Protein AF-A0A920UX86-F1 (afdb_monomer)

Sequence (65 aa):
MGQRISGLQFKNNPLDPNRRYRVAGWASVRPQPDQSPDIWQVVGDYLRDRKHIDQVAVNFPMLKG

Secondary structure (DSSP, 8-state):
---SS-S-EETTEEPPTTSPPP---SS-SSPPPTTSPPHHHHHHHHHHHHSS-------PPPP--

Structure (mmCIF, N/CA/C/O backbone):
data_AF-A0A920UX86-F1
#
_entry.id   AF-A0A920UX86-F1
#
loop_
_atom_site.group_PDB
_atom_site.id
_atom_site.type_symbol
_atom_site.label_atom_id
_atom_site.label_alt_id
_atom_site.label_comp_id
_atom_site.label_asym_id
_atom_site.label_entity_id
_atom_site.label_seq_id
_atom_site.pdbx_PDB_ins_code
_atom_site.Cartn_x
_atom_site.Cartn_y
_atom_site.Cartn_z
_atom_site.occupancy
_atom_site.B_iso_or_equiv
_atom_site.auth_seq_id
_atom_site.auth_comp_id
_atom_site.auth_asym_id
_atom_site.auth_atom_id
_atom_site.pdbx_PDB_model_num
ATOM 1 N N . MET A 1 1 ? -12.820 10.817 20.150 1.00 79.50 1 MET A N 1
ATOM 2 C CA . MET A 1 1 ? -11.716 10.527 19.198 1.00 79.50 1 MET A CA 1
ATOM 3 C C . MET A 1 1 ? -11.625 9.018 19.001 1.00 79.50 1 MET A C 1
ATOM 5 O O . MET A 1 1 ? -11.990 8.304 19.920 1.00 79.50 1 MET A O 1
ATOM 9 N N . GLY A 1 2 ? -11.201 8.525 17.831 1.00 88.88 2 GLY A N 1
ATOM 10 C CA . GLY A 1 2 ? -11.028 7.077 17.587 1.00 88.88 2 GLY A CA 1
ATOM 11 C C . GLY A 1 2 ? -12.174 6.353 16.866 1.00 88.88 2 GLY A C 1
ATOM 12 O O . GLY A 1 2 ? -12.065 5.161 16.625 1.00 88.88 2 GLY A O 1
ATOM 13 N N . GLN A 1 3 ? -13.240 7.055 16.467 1.00 92.25 3 GLN A N 1
ATOM 14 C CA . GLN A 1 3 ? -14.384 6.460 15.749 1.00 92.25 3 GLN A CA 1
ATOM 15 C C . GLN A 1 3 ? -14.443 6.833 14.256 1.00 92.25 3 GLN A C 1
ATOM 17 O O . GLN A 1 3 ? -15.373 6.452 13.557 1.00 92.25 3 GLN A O 1
ATOM 22 N N . ARG A 1 4 ? -13.447 7.576 13.747 1.00 94.06 4 ARG A N 1
ATOM 23 C CA . ARG A 1 4 ? -13.414 8.038 12.343 1.00 94.06 4 ARG A CA 1
ATOM 24 C C . ARG A 1 4 ? -13.251 6.897 11.336 1.00 94.06 4 ARG A C 1
ATOM 26 O O . ARG A 1 4 ? -13.654 7.035 10.191 1.00 94.06 4 ARG A O 1
ATOM 33 N N . ILE A 1 5 ? -12.629 5.796 11.755 1.00 93.31 5 ILE A N 1
ATOM 34 C CA . ILE A 1 5 ? -12.366 4.622 10.925 1.00 93.31 5 ILE A CA 1
ATOM 35 C C . ILE A 1 5 ? -13.162 3.467 11.524 1.00 93.31 5 ILE A C 1
ATOM 37 O O . ILE A 1 5 ? -12.981 3.134 12.693 1.00 93.31 5 ILE A O 1
ATOM 41 N N . SER A 1 6 ? -14.056 2.870 10.738 1.00 92.44 6 SER A N 1
ATOM 42 C CA . SER A 1 6 ? -14.917 1.770 11.181 1.00 92.44 6 SER A CA 1
ATOM 43 C C . SER A 1 6 ? -15.124 0.749 10.068 1.00 92.44 6 SER A C 1
ATOM 45 O O . SER A 1 6 ? -14.972 1.066 8.891 1.00 92.44 6 SER A O 1
ATOM 47 N N . GLY A 1 7 ? -15.502 -0.479 10.437 1.00 92.81 7 GLY A N 1
ATOM 48 C CA . GLY A 1 7 ? -15.807 -1.536 9.469 1.00 92.81 7 GLY A CA 1
ATOM 49 C C . GLY A 1 7 ? -14.625 -1.895 8.569 1.00 92.81 7 GLY A C 1
ATOM 50 O O . GLY A 1 7 ? -14.813 -2.053 7.367 1.00 92.81 7 GLY A O 1
ATOM 51 N N . LEU A 1 8 ? -13.416 -1.980 9.136 1.00 93.62 8 LEU A N 1
ATOM 52 C CA . LEU A 1 8 ? -12.218 -2.337 8.382 1.00 93.62 8 LEU A CA 1
ATOM 53 C C . LEU A 1 8 ? -12.332 -3.747 7.801 1.00 93.62 8 LEU A C 1
ATOM 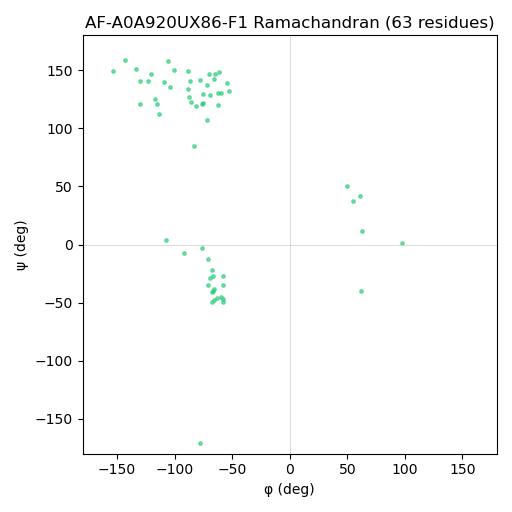55 O O . LEU A 1 8 ? -12.621 -4.712 8.513 1.00 93.62 8 LEU A O 1
ATOM 59 N N . GLN A 1 9 ? -12.045 -3.854 6.509 1.00 92.12 9 GLN A N 1
ATOM 60 C CA . GLN A 1 9 ? -12.062 -5.107 5.772 1.00 92.12 9 GLN A CA 1
ATOM 61 C C . GLN A 1 9 ? -10.800 -5.242 4.923 1.00 92.12 9 GLN A C 1
ATOM 63 O O . GLN A 1 9 ? -10.230 -4.255 4.458 1.00 92.12 9 GLN A O 1
ATOM 68 N N . PHE A 1 10 ? -10.387 -6.481 4.688 1.00 90.00 10 PHE A N 1
ATOM 69 C CA . PHE A 1 10 ? -9.340 -6.836 3.744 1.00 90.00 10 PHE A CA 1
ATOM 70 C C . PHE A 1 10 ? -9.846 -7.958 2.840 1.00 90.00 10 PHE A C 1
ATOM 72 O O . PHE A 1 10 ? -10.224 -9.024 3.323 1.00 90.00 10 PHE A O 1
ATOM 79 N N . LYS A 1 11 ? -9.876 -7.712 1.522 1.00 87.81 11 LYS A N 1
ATOM 80 C CA . LYS A 1 11 ? -10.450 -8.637 0.527 1.00 87.81 11 LYS A CA 1
ATOM 81 C C . LYS A 1 11 ? -11.862 -9.108 0.918 1.00 87.81 11 LYS A C 1
ATOM 83 O O . LYS A 1 11 ? -12.119 -10.306 0.964 1.00 87.81 11 LYS A O 1
ATOM 88 N N . ASN A 1 12 ? -12.740 -8.159 1.251 1.00 88.62 12 ASN A N 1
ATOM 89 C CA . ASN A 1 12 ? -14.134 -8.384 1.669 1.00 88.62 12 ASN A CA 1
ATOM 90 C C . ASN A 1 12 ? -14.322 -9.186 2.971 1.00 88.62 12 ASN A C 1
ATOM 92 O O . ASN A 1 12 ? -15.440 -9.578 3.290 1.00 88.62 12 ASN A O 1
ATOM 96 N N . ASN A 1 13 ? -13.256 -9.419 3.743 1.00 92.12 13 ASN A N 1
ATOM 97 C CA . ASN A 1 13 ? -13.337 -10.069 5.049 1.00 92.12 13 ASN A CA 1
ATOM 98 C C . ASN A 1 13 ? -13.061 -9.056 6.165 1.00 92.12 13 ASN A C 1
ATOM 100 O O . ASN A 1 13 ? -12.140 -8.247 6.009 1.00 92.12 13 ASN A O 1
ATOM 104 N N . PRO A 1 14 ? -13.789 -9.097 7.296 1.00 95.31 14 PRO A N 1
ATOM 105 C CA . PRO A 1 14 ? -13.444 -8.308 8.474 1.00 95.31 14 PRO A CA 1
ATOM 106 C C . PRO A 1 14 ? -11.997 -8.559 8.910 1.00 95.31 14 PRO A C 1
ATOM 108 O O . PRO A 1 14 ? -11.525 -9.699 8.901 1.00 95.31 14 PRO A O 1
ATOM 111 N N . LEU A 1 15 ? -11.285 -7.500 9.299 1.00 95.00 15 LEU A N 1
ATOM 112 C CA . LEU A 1 15 ? -9.963 -7.661 9.904 1.00 95.00 15 LEU A CA 1
ATOM 113 C C . LEU A 1 15 ? -10.090 -8.284 11.299 1.00 95.00 15 LEU A C 1
ATOM 115 O O . LEU A 1 15 ? -10.804 -7.771 12.156 1.00 95.00 15 LEU A O 1
ATOM 119 N N . ASP A 1 16 ? -9.329 -9.349 11.536 1.00 95.12 16 ASP A N 1
ATOM 120 C CA . ASP A 1 16 ? -9.074 -9.877 12.876 1.00 95.12 16 ASP A CA 1
ATOM 121 C C . ASP A 1 16 ? -8.053 -8.980 13.606 1.00 95.12 16 ASP A C 1
ATOM 123 O O . ASP A 1 16 ? -6.929 -8.841 13.104 1.00 95.12 16 ASP A O 1
ATOM 127 N N . PRO A 1 17 ? -8.402 -8.390 14.765 1.00 94.69 17 PRO A N 1
ATOM 128 C CA . PRO A 1 17 ? -7.506 -7.525 15.532 1.00 94.69 17 PRO A CA 1
ATOM 129 C C . PRO A 1 17 ? -6.302 -8.256 16.144 1.00 94.69 17 PRO A C 1
ATOM 131 O O . PRO A 1 17 ? -5.294 -7.616 16.435 1.00 94.69 17 PRO A O 1
ATOM 134 N N . ASN A 1 18 ? -6.373 -9.576 16.326 1.00 96.81 18 ASN A N 1
ATOM 135 C CA . ASN A 1 18 ? -5.305 -10.369 16.942 1.00 96.81 18 ASN A CA 1
ATOM 136 C C . ASN A 1 18 ? -4.318 -10.939 15.914 1.00 96.81 18 ASN A C 1
ATOM 138 O O . ASN A 1 18 ? -3.281 -11.505 16.271 1.00 96.81 18 ASN A O 1
ATOM 142 N N . ARG A 1 19 ? -4.615 -10.788 14.620 1.00 96.25 19 ARG A N 1
ATOM 143 C CA . ARG A 1 19 ? -3.785 -11.315 13.541 1.00 96.25 19 ARG A CA 1
ATOM 144 C C . ARG A 1 19 ? -2.683 -10.336 13.147 1.00 96.25 19 ARG A C 1
ATOM 146 O O . ARG A 1 19 ? -2.890 -9.135 12.999 1.00 96.25 19 ARG A O 1
ATOM 153 N N . ARG A 1 20 ? -1.496 -10.881 12.866 1.00 95.44 20 ARG A N 1
ATOM 154 C CA . ARG A 1 20 ? -0.406 -10.138 12.218 1.00 95.44 20 ARG A CA 1
ATOM 155 C C . ARG A 1 20 ? -0.570 -10.185 10.702 1.00 95.44 20 ARG A C 1
ATOM 157 O O . ARG A 1 20 ? -0.579 -11.262 10.106 1.00 95.44 20 ARG A O 1
ATOM 164 N N . TYR A 1 21 ? -0.658 -9.014 10.083 1.00 92.88 21 TYR A N 1
ATOM 165 C CA . TYR A 1 21 ? -0.719 -8.864 8.631 1.00 92.88 21 TYR A CA 1
ATOM 166 C C . TYR A 1 21 ? 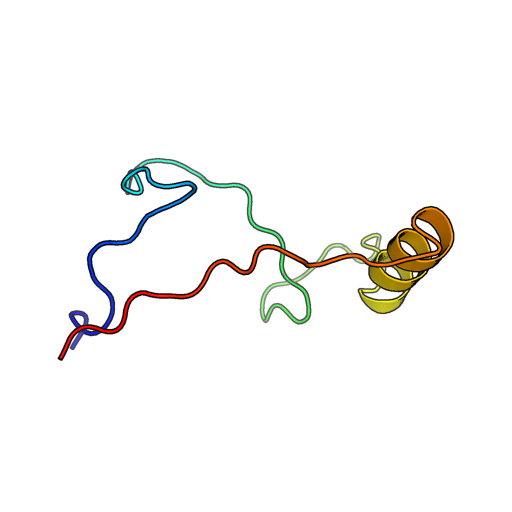0.631 -8.396 8.106 1.00 92.88 21 TYR A C 1
ATOM 168 O O . TYR A 1 21 ? 1.246 -7.486 8.664 1.00 92.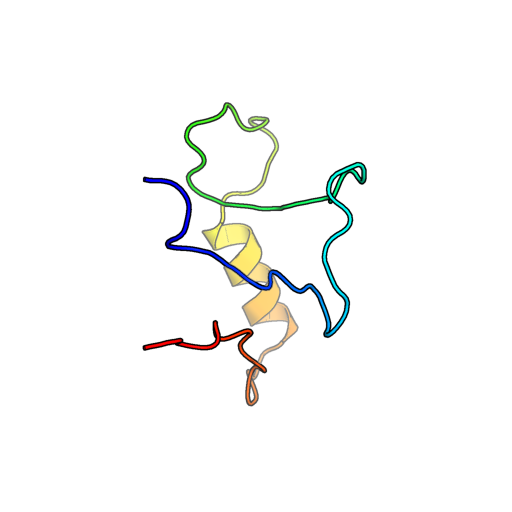88 21 TYR A O 1
ATOM 176 N N . ARG A 1 22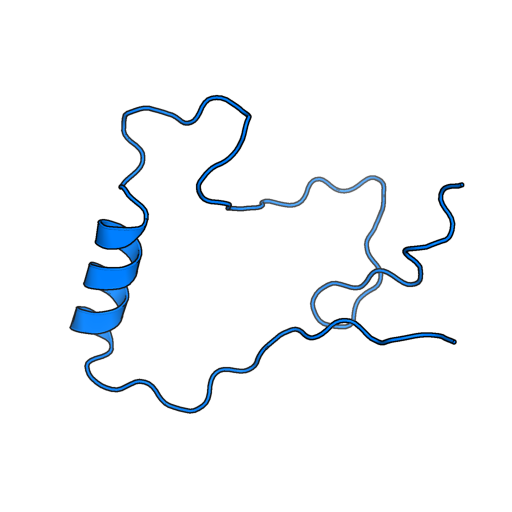 ? 1.090 -9.009 7.014 1.00 90.50 22 ARG A N 1
ATOM 177 C CA . ARG A 1 22 ? 2.247 -8.499 6.283 1.00 90.50 22 ARG A CA 1
ATOM 178 C C . ARG A 1 22 ? 1.802 -7.271 5.499 1.00 90.50 22 ARG A C 1
ATOM 180 O O . ARG A 1 22 ? 0.897 -7.361 4.676 1.00 90.50 22 ARG A O 1
ATOM 187 N N . 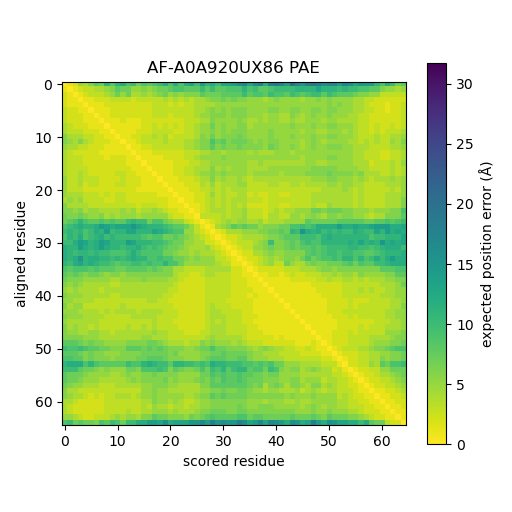VAL A 1 23 ? 2.448 -6.147 5.769 1.00 88.62 23 VAL A N 1
ATOM 188 C CA . VAL A 1 23 ? 2.219 -4.874 5.087 1.00 88.62 23 VAL A CA 1
ATOM 189 C C . VAL A 1 23 ? 3.520 -4.423 4.439 1.00 88.62 23 VAL A C 1
ATOM 191 O O . VAL A 1 23 ? 4.599 -4.692 4.966 1.00 88.62 23 VAL A O 1
ATOM 194 N N . ALA A 1 24 ? 3.415 -3.752 3.299 1.00 87.75 24 ALA A N 1
ATOM 195 C CA . ALA A 1 24 ? 4.529 -3.096 2.634 1.00 87.75 24 ALA A CA 1
ATOM 196 C C . ALA A 1 24 ? 4.174 -1.620 2.453 1.00 87.75 24 ALA A C 1
ATOM 198 O O . ALA A 1 24 ? 3.025 -1.284 2.165 1.00 87.75 24 ALA A O 1
ATOM 199 N N . GLY A 1 25 ? 5.155 -0.751 2.651 1.00 86.12 25 GLY A N 1
ATOM 200 C CA . GLY A 1 25 ? 5.016 0.686 2.479 1.00 86.12 25 GLY A CA 1
ATOM 201 C C . GLY A 1 25 ? 6.369 1.286 2.142 1.00 86.12 25 GLY A C 1
ATOM 202 O O . GLY A 1 25 ? 7.403 0.774 2.571 1.00 86.12 25 GLY A O 1
ATOM 203 N N . TRP A 1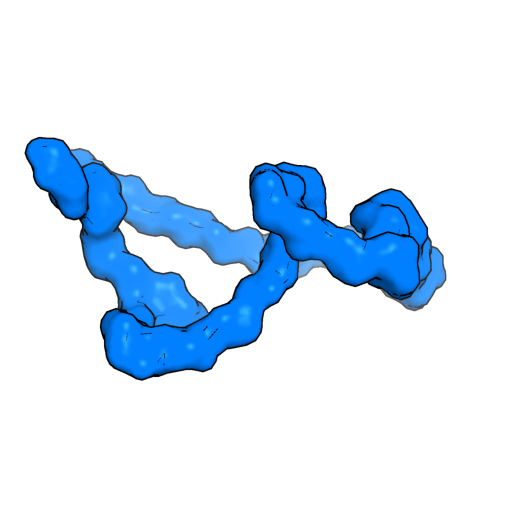 26 ? 6.344 2.359 1.366 1.00 87.56 26 TRP A N 1
ATOM 204 C CA . TRP A 1 26 ? 7.506 3.179 1.057 1.00 87.56 26 TRP A CA 1
ATOM 205 C C . TRP A 1 26 ? 7.408 4.489 1.848 1.00 87.56 26 TRP A C 1
ATOM 207 O O . TRP A 1 26 ? 6.317 4.848 2.294 1.00 87.56 26 TRP A O 1
ATOM 217 N N . ALA A 1 27 ? 8.539 5.162 2.073 1.00 82.81 27 ALA A N 1
ATOM 218 C CA . ALA A 1 27 ? 8.619 6.358 2.923 1.00 82.81 27 ALA A CA 1
ATOM 219 C C . ALA A 1 27 ? 8.076 6.143 4.354 1.00 82.81 27 ALA A C 1
ATOM 221 O O . ALA A 1 27 ? 7.425 7.009 4.939 1.00 82.81 27 ALA A O 1
ATOM 222 N N . SER A 1 28 ? 8.319 4.960 4.928 1.00 77.75 28 SER A N 1
ATOM 223 C CA . SER A 1 28 ? 7.955 4.702 6.320 1.00 77.75 28 SER A CA 1
ATOM 224 C C . SER A 1 28 ? 8.787 5.586 7.245 1.00 77.75 28 SER A C 1
ATOM 226 O O . SER A 1 28 ? 9.981 5.766 7.045 1.00 77.75 28 SER A O 1
ATOM 228 N N . VAL A 1 29 ? 8.168 6.068 8.321 1.00 74.75 29 VAL A N 1
ATOM 229 C CA . VAL A 1 29 ? 8.891 6.711 9.431 1.00 74.75 29 VAL A CA 1
ATOM 230 C C . VAL A 1 29 ? 9.714 5.713 10.255 1.00 74.75 29 VAL A C 1
ATOM 232 O O . VAL A 1 29 ? 10.511 6.108 11.099 1.00 74.75 29 VAL A O 1
ATOM 235 N N . ARG A 1 30 ? 9.490 4.408 10.059 1.00 79.75 30 ARG A N 1
ATOM 236 C CA . ARG A 1 30 ? 10.263 3.344 10.714 1.00 79.75 30 ARG A CA 1
ATOM 237 C C . ARG A 1 30 ? 11.490 3.005 9.872 1.00 79.75 30 ARG A C 1
ATOM 239 O O . ARG A 1 30 ? 11.363 3.044 8.653 1.00 79.75 30 ARG A O 1
ATOM 246 N N . PRO A 1 31 ? 12.601 2.569 10.488 1.00 79.56 31 PRO A N 1
ATOM 247 C CA . PRO A 1 31 ? 13.763 2.088 9.751 1.00 79.56 31 PRO A CA 1
ATOM 248 C C . PRO A 1 31 ? 13.385 1.000 8.738 1.00 79.56 31 PRO A C 1
ATOM 250 O O . PRO A 1 31 ? 12.678 0.045 9.081 1.00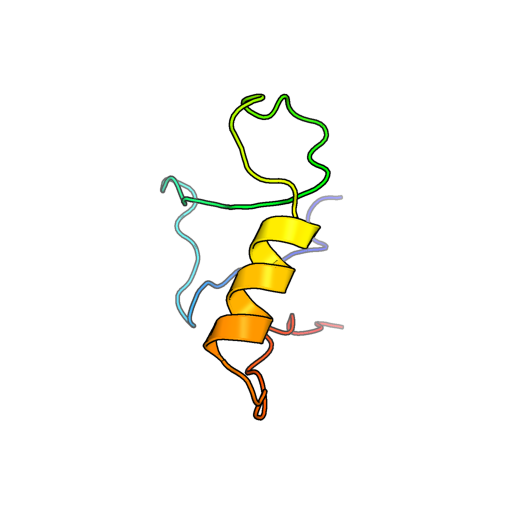 79.56 31 PRO A O 1
ATOM 253 N N . GLN A 1 32 ? 13.871 1.143 7.507 1.00 79.00 32 GLN A N 1
ATOM 254 C CA . GLN A 1 32 ? 13.863 0.088 6.499 1.00 79.00 32 GLN A CA 1
ATOM 255 C C . GLN A 1 32 ? 15.246 -0.568 6.429 1.00 79.00 32 GLN A C 1
ATOM 257 O O . GLN A 1 32 ? 16.242 0.108 6.668 1.00 79.00 32 GLN A O 1
ATOM 262 N N . PRO A 1 33 ? 15.333 -1.862 6.075 1.00 85.12 33 PRO A N 1
ATOM 263 C CA . PRO A 1 33 ? 16.610 -2.472 5.728 1.00 85.12 33 PRO A CA 1
ATOM 264 C C . PRO A 1 33 ? 17.232 -1.753 4.527 1.00 85.12 33 PRO A C 1
ATOM 266 O O . PRO A 1 33 ? 16.557 -1.632 3.504 1.00 85.12 33 PRO A O 1
ATOM 269 N N . ASP A 1 34 ? 18.506 -1.369 4.621 1.00 83.50 34 ASP A N 1
ATOM 270 C CA . ASP A 1 34 ? 19.245 -0.664 3.554 1.00 83.50 34 ASP A CA 1
ATOM 271 C C . ASP A 1 34 ? 19.285 -1.445 2.232 1.00 83.50 34 ASP A C 1
ATOM 273 O O . ASP A 1 34 ? 19.363 -0.880 1.151 1.00 83.50 34 ASP A O 1
ATOM 277 N N . GLN A 1 35 ? 19.186 -2.771 2.321 1.00 88.62 35 GLN A N 1
ATOM 278 C CA . GLN A 1 35 ? 19.118 -3.688 1.182 1.00 88.62 35 GLN A CA 1
ATOM 279 C C . GLN A 1 35 ? 17.748 -3.732 0.483 1.00 88.62 35 GLN A C 1
ATOM 281 O O . GLN A 1 35 ? 17.570 -4.489 -0.471 1.00 88.62 35 GLN A O 1
ATOM 286 N N . SER A 1 36 ? 16.747 -3.004 0.984 1.00 89.31 36 SER A N 1
ATOM 287 C CA . SER A 1 36 ? 15.442 -2.925 0.325 1.00 89.31 36 SER A CA 1
ATOM 288 C C . SER A 1 36 ? 15.575 -2.085 -0.944 1.00 89.31 36 SER A C 1
ATOM 290 O O . SER A 1 36 ? 16.206 -1.033 -0.896 1.00 89.31 36 SER A O 1
ATOM 292 N N . PRO A 1 37 ? 14.967 -2.495 -2.065 1.00 91.75 37 PRO A N 1
ATOM 293 C CA . PRO A 1 37 ? 15.005 -1.692 -3.275 1.00 91.75 37 PRO A CA 1
ATOM 294 C C . PRO A 1 37 ? 14.269 -0.372 -3.062 1.00 91.75 37 PRO A C 1
ATOM 296 O O . PRO A 1 37 ? 13.241 -0.312 -2.375 1.00 91.75 37 PRO A O 1
ATOM 299 N N . ASP A 1 38 ? 14.755 0.672 -3.724 1.00 90.88 38 ASP A N 1
ATOM 300 C CA . ASP A 1 38 ? 14.023 1.924 -3.795 1.00 90.88 38 ASP A CA 1
ATOM 301 C C . ASP A 1 38 ? 12.673 1.712 -4.487 1.00 90.88 38 ASP A C 1
ATOM 303 O O . ASP A 1 38 ? 12.540 0.916 -5.423 1.00 90.88 38 ASP A O 1
ATOM 307 N N . ILE A 1 39 ? 11.657 2.480 -4.092 1.00 92.88 39 ILE A N 1
ATOM 308 C CA . ILE A 1 39 ? 10.313 2.324 -4.664 1.00 92.88 39 ILE A CA 1
ATOM 309 C C . ILE A 1 39 ? 10.297 2.511 -6.190 1.00 92.88 39 ILE A C 1
ATOM 311 O O . ILE A 1 39 ? 9.566 1.809 -6.885 1.00 92.88 39 ILE A O 1
ATOM 315 N N . TRP A 1 40 ? 11.128 3.408 -6.733 1.00 94.12 40 TRP A N 1
ATOM 316 C CA . TRP A 1 40 ? 11.223 3.622 -8.181 1.00 94.12 40 TRP A CA 1
ATOM 317 C C . TRP A 1 40 ? 11.859 2.441 -8.916 1.00 94.12 40 TRP A C 1
ATOM 319 O O . TRP A 1 40 ? 11.500 2.200 -10.066 1.00 94.12 40 TRP A O 1
ATOM 329 N N . GLN A 1 41 ? 12.749 1.681 -8.270 1.00 95.62 41 GLN A N 1
ATOM 330 C CA . GLN A 1 41 ? 13.274 0.439 -8.842 1.00 95.62 41 GLN A CA 1
ATOM 331 C C . GLN A 1 41 ? 12.156 -0.602 -8.923 1.00 95.62 41 GLN A C 1
ATOM 333 O O . GLN A 1 41 ? 11.885 -1.115 -10.002 1.00 95.62 41 GLN A O 1
ATOM 338 N N . VAL A 1 42 ? 11.415 -0.811 -7.827 1.00 95.44 42 VAL A N 1
ATOM 339 C CA . VAL A 1 42 ? 10.296 -1.770 -7.775 1.00 95.44 42 VAL A CA 1
ATOM 340 C C . VAL A 1 42 ? 9.223 -1.452 -8.819 1.00 95.44 42 VAL A C 1
ATOM 342 O O . VAL A 1 42 ? 8.791 -2.329 -9.565 1.00 95.44 42 VAL A O 1
ATOM 345 N N . VAL A 1 43 ? 8.782 -0.192 -8.883 1.00 94.94 43 VAL A N 1
ATOM 346 C CA . VAL A 1 43 ? 7.762 0.234 -9.851 1.00 94.94 43 VAL A CA 1
ATOM 347 C C . VAL A 1 43 ? 8.314 0.173 -11.275 1.00 94.94 43 VAL A C 1
ATOM 349 O O . VAL A 1 43 ? 7.616 -0.290 -12.172 1.00 94.94 43 VAL A O 1
ATOM 352 N N . GLY A 1 44 ? 9.565 0.587 -11.492 1.00 96.62 44 GLY A N 1
ATOM 353 C CA . GLY A 1 44 ? 10.218 0.508 -12.797 1.00 96.62 44 GLY A CA 1
ATOM 354 C C . GLY A 1 44 ? 10.299 -0.923 -13.326 1.00 96.62 44 GLY A C 1
ATOM 355 O O . GLY A 1 44 ? 9.954 -1.167 -14.481 1.00 96.62 44 GLY A O 1
ATOM 356 N N . ASP A 1 45 ? 10.696 -1.874 -12.482 1.00 97.06 45 ASP A N 1
ATOM 357 C CA . ASP A 1 45 ? 10.766 -3.295 -12.830 1.00 97.06 45 ASP A CA 1
ATOM 358 C C . ASP A 1 45 ? 9.382 -3.851 -13.165 1.00 97.06 45 ASP A C 1
ATOM 360 O O . ASP A 1 45 ? 9.208 -4.473 -14.214 1.00 97.06 45 ASP A O 1
ATOM 364 N N . TYR A 1 46 ? 8.376 -3.542 -12.341 1.00 95.38 46 TYR A N 1
ATOM 365 C CA . TYR A 1 46 ? 6.992 -3.939 -12.595 1.00 95.38 46 TYR A CA 1
ATOM 366 C C . TYR A 1 46 ? 6.471 -3.410 -13.939 1.00 95.38 46 TYR A C 1
ATOM 368 O O . TYR A 1 46 ? 5.875 -4.159 -14.712 1.00 95.38 46 TYR A O 1
ATOM 376 N N . LEU A 1 47 ? 6.699 -2.129 -14.244 1.00 95.50 47 LEU A N 1
ATOM 377 C CA . LEU A 1 47 ? 6.228 -1.525 -15.492 1.00 95.50 47 LEU A CA 1
ATOM 378 C C . LEU A 1 47 ? 6.935 -2.119 -16.720 1.00 95.50 47 LEU A C 1
ATOM 380 O O . LEU A 1 47 ? 6.278 -2.371 -17.731 1.00 95.50 47 LEU A O 1
ATOM 384 N N . ARG A 1 48 ? 8.249 -2.377 -16.639 1.00 96.75 48 ARG A N 1
ATOM 385 C CA . ARG A 1 48 ? 9.013 -3.002 -17.735 1.00 96.75 48 ARG A CA 1
ATOM 386 C C . ARG A 1 48 ? 8.571 -4.439 -18.007 1.00 96.75 48 ARG A C 1
ATOM 388 O O . ARG A 1 48 ? 8.497 -4.824 -19.172 1.00 96.75 48 ARG A O 1
ATOM 395 N N . ASP A 1 49 ? 8.259 -5.200 -16.959 1.00 96.38 49 ASP A N 1
ATOM 396 C CA . ASP A 1 49 ? 7.720 -6.560 -17.073 1.00 96.38 49 ASP A CA 1
ATOM 397 C C . ASP A 1 49 ? 6.325 -6.560 -17.718 1.00 96.38 49 ASP A C 1
ATOM 399 O O . ASP A 1 49 ? 6.069 -7.282 -18.683 1.00 96.38 49 ASP A O 1
ATOM 403 N N . ARG A 1 50 ? 5.436 -5.679 -17.242 1.00 94.25 50 ARG A N 1
ATOM 404 C CA . ARG A 1 50 ? 4.047 -5.605 -17.713 1.00 94.25 50 ARG A CA 1
ATOM 405 C C . ARG A 1 50 ? 3.894 -5.053 -19.124 1.00 94.25 50 ARG A C 1
ATOM 407 O O . ARG A 1 50 ? 3.006 -5.514 -19.835 1.00 94.25 50 ARG A O 1
ATOM 414 N N . LYS A 1 51 ? 4.736 -4.096 -19.534 1.00 91.94 51 LYS A N 1
ATOM 415 C CA . LYS A 1 51 ? 4.729 -3.375 -20.830 1.00 91.94 51 LYS A CA 1
ATOM 416 C C . LYS A 1 51 ? 3.474 -2.540 -21.117 1.00 91.94 51 LYS A C 1
ATOM 418 O O . LYS A 1 51 ? 3.596 -1.433 -21.631 1.00 91.94 51 LYS A O 1
ATOM 423 N N . HIS A 1 52 ? 2.290 -3.043 -20.782 1.00 94.81 52 HIS A N 1
ATOM 424 C CA . HIS A 1 52 ? 1.010 -2.353 -20.838 1.00 94.81 52 HIS A CA 1
ATOM 425 C C . HIS A 1 52 ? 0.277 -2.516 -19.504 1.00 94.81 52 HIS A C 1
ATOM 427 O O . HIS A 1 52 ? 0.336 -3.576 -18.881 1.00 94.81 52 HIS A O 1
ATOM 433 N N . ILE A 1 53 ? -0.388 -1.452 -19.055 1.00 91.56 53 ILE A N 1
ATOM 434 C CA . ILE A 1 53 ? -1.149 -1.443 -17.806 1.00 91.56 53 ILE A CA 1
ATOM 435 C C . ILE A 1 53 ? -2.624 -1.295 -18.152 1.00 91.56 53 ILE A C 1
ATOM 437 O O . ILE A 1 53 ? -3.045 -0.245 -18.632 1.00 91.56 53 ILE A O 1
ATOM 441 N N . ASP A 1 54 ? -3.386 -2.351 -17.885 1.00 89.00 54 ASP A N 1
ATOM 442 C CA . ASP A 1 54 ? -4.843 -2.351 -17.996 1.00 89.00 54 ASP A CA 1
ATOM 443 C C . ASP A 1 54 ? -5.493 -1.656 -16.784 1.00 89.00 54 ASP A C 1
ATOM 445 O O . ASP A 1 54 ? -4.838 -1.059 -15.924 1.00 89.00 54 ASP A O 1
ATOM 449 N N . GLN A 1 55 ? -6.815 -1.768 -16.674 1.00 89.62 55 GLN A N 1
ATOM 450 C CA . GLN A 1 55 ? -7.557 -1.244 -15.537 1.00 89.62 55 GLN A CA 1
ATOM 451 C C . GLN A 1 55 ? -7.135 -1.918 -14.219 1.00 89.62 55 GLN A C 1
ATOM 453 O O . GL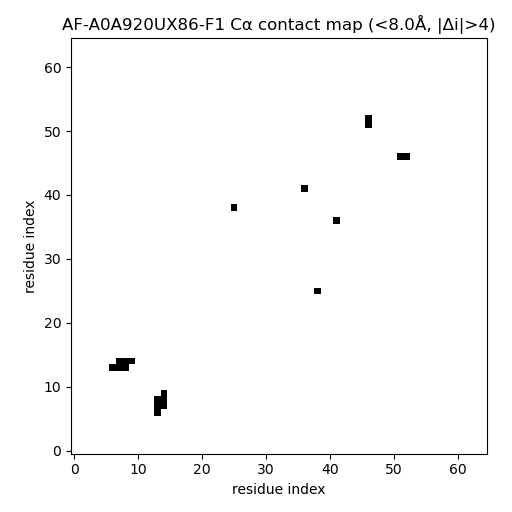N A 1 55 ? -7.302 -3.122 -14.018 1.00 89.62 55 GLN A O 1
ATOM 458 N N . VAL A 1 56 ? -6.635 -1.113 -13.281 1.00 89.06 56 VAL A N 1
ATOM 459 C CA . VAL A 1 56 ?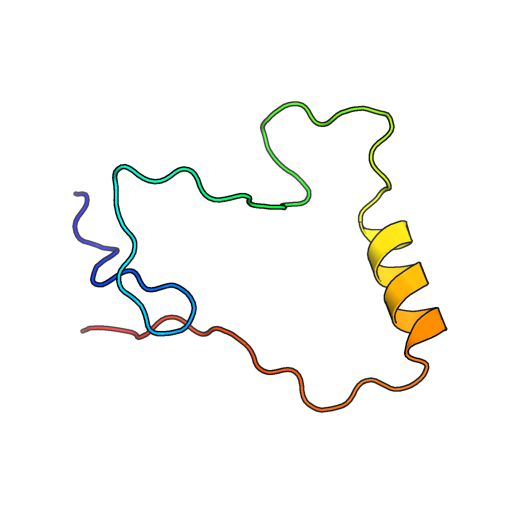 -6.252 -1.564 -11.939 1.00 89.06 56 VAL A CA 1
ATOM 460 C C . VAL A 1 56 ? -7.462 -1.503 -11.010 1.00 89.06 56 VAL A C 1
ATOM 462 O O . VAL A 1 56 ? -8.096 -0.459 -10.858 1.00 89.06 56 VAL A O 1
ATOM 465 N N . ALA A 1 57 ? -7.767 -2.615 -10.342 1.00 87.81 57 ALA A N 1
ATOM 466 C CA . ALA A 1 57 ? -8.767 -2.637 -9.282 1.00 87.81 57 ALA A CA 1
ATOM 467 C C . ALA A 1 57 ? -8.224 -1.927 -8.031 1.00 87.81 57 ALA A C 1
ATOM 469 O O . ALA A 1 57 ? -7.351 -2.445 -7.331 1.00 87.81 57 ALA A O 1
ATOM 470 N N . VAL A 1 58 ? -8.739 -0.730 -7.752 1.00 88.62 58 VAL A N 1
ATOM 471 C CA . VAL A 1 58 ? -8.344 0.073 -6.589 1.00 88.62 58 VAL A CA 1
ATOM 472 C C . VAL A 1 58 ? -9.212 -0.285 -5.382 1.00 88.62 58 VAL A C 1
ATOM 474 O O . VAL A 1 58 ? -10.436 -0.351 -5.473 1.00 88.62 58 VAL A O 1
ATOM 477 N N . ASN A 1 59 ? -8.576 -0.487 -4.227 1.00 88.06 59 ASN A N 1
ATOM 478 C CA . ASN A 1 59 ? -9.263 -0.723 -2.958 1.00 88.06 59 ASN A CA 1
ATOM 479 C C . ASN A 1 59 ? -9.679 0.612 -2.312 1.00 88.06 59 ASN A C 1
ATOM 481 O O . ASN A 1 59 ? -8.939 1.167 -1.498 1.00 88.06 59 ASN A O 1
ATOM 485 N N . PHE A 1 60 ? -10.835 1.147 -2.706 1.00 89.50 60 PHE A N 1
ATOM 486 C CA . PHE A 1 60 ? -11.368 2.392 -2.149 1.00 89.50 60 PHE A CA 1
ATOM 487 C C . PHE A 1 60 ? -12.016 2.185 -0.770 1.00 89.50 60 PHE A C 1
ATOM 489 O O . PHE A 1 60 ? -12.708 1.187 -0.559 1.00 89.50 60 PHE A O 1
ATOM 496 N N . PRO A 1 61 ? -11.852 3.134 0.171 1.00 90.69 61 PRO A N 1
ATOM 497 C CA . PRO A 1 61 ? -12.603 3.110 1.416 1.00 90.69 61 PRO A CA 1
ATOM 498 C C . PRO A 1 61 ? -14.080 3.424 1.159 1.00 90.69 61 PRO A C 1
ATOM 500 O O . PRO A 1 61 ? -14.422 4.256 0.319 1.00 90.69 61 PRO A O 1
ATOM 503 N N . MET A 1 62 ? -14.961 2.808 1.942 1.00 90.75 62 MET A N 1
ATOM 504 C CA . MET A 1 62 ? -16.373 3.178 1.957 1.00 90.75 62 MET A CA 1
ATOM 505 C C . MET A 1 62 ? -16.570 4.401 2.857 1.00 90.75 62 MET A C 1
ATOM 507 O O . MET A 1 62 ? -16.290 4.343 4.057 1.00 90.75 62 MET A O 1
ATOM 511 N N . LEU A 1 63 ? -17.055 5.502 2.282 1.00 92.25 63 LEU A N 1
ATOM 512 C CA . LEU A 1 63 ? -17.397 6.704 3.039 1.00 92.25 63 LEU A CA 1
ATOM 513 C C . LEU A 1 63 ? -18.712 6.481 3.792 1.00 92.25 63 LEU A C 1
ATOM 515 O O . LEU A 1 63 ? -19.704 6.047 3.209 1.00 92.25 63 LEU A O 1
ATOM 519 N N . LYS A 1 64 ? -18.706 6.778 5.092 1.00 87.81 64 LYS A N 1
ATOM 520 C CA . LYS A 1 64 ? -19.892 6.762 5.954 1.00 87.81 64 LYS A CA 1
ATOM 521 C C . LYS A 1 64 ? -20.123 8.185 6.460 1.00 87.81 64 LYS A C 1
ATOM 523 O O . LYS A 1 64 ? -19.178 8.784 6.974 1.00 87.81 64 LYS A O 1
ATOM 528 N N . GLY A 1 65 ? -21.330 8.705 6.241 1.00 81.31 65 GLY A N 1
ATOM 529 C CA . GLY A 1 65 ? -21.795 10.006 6.736 1.00 81.31 65 GLY A CA 1
ATOM 530 C C . GLY A 1 65 ? -22.458 9.894 8.097 1.00 81.31 65 GLY A C 1
ATOM 531 O O . GLY A 1 65 ? -22.984 8.796 8.391 1.00 81.31 65 GLY A O 1
#

Solvent-accessible surface area (backbone atoms only — not comparable to full-atom values): 4880 Å² total; per-residue (Å²): 138,85,73,90,71,72,87,60,61,56,93,93,34,75,65,63,89,88,61,88,74,93,80,86,79,75,91,59,96,60,93,71,66,84,86,54,78,55,69,66,55,55,52,49,52,51,50,66,73,56,74,65,85,75,93,75,89,75,91,74,82,85,88,80,133

Radius of gyration: 16.41 Å; Cα contacts (8 Å, |Δi|>4): 10; chains: 1; bounding box: 41×22×40 Å

pLDDT: mean 90.31, std 5.22, range [74.75, 97.06]

Foldseek 3Di:
DPPQDDQDDDPNHGDDPVDDDDDDDPPDPDDDDPPDDHPCVVVVVVCVVVVDDDDDDDDDDDDDD

Mean predicted aligned error: 4.82 Å